Protein AF-A0A7S0L2R6-F1 (afdb_monomer_lite)

Organism: NCBI:txid221442

InterPro domains:
  IPR007036 AstE/AspA barrel-sandwich hybrid domain [PF04952] (75-126)
  IPR050178 AspA/AstE family [PTHR15162] (2-125)

Sequence (146 aa):
ARHGLQIEIGPTPQGLLRADVIDSTERALHLALEYLELHNRGCAPTPPPSMEVFVDRGKIAWERGPPGSLLPGSVVHGSLQDRDFMPLRKGMALFERLDGTVVPYDGSLGDVVHPIFINEAAYYYAQSGTGVGMTECIDWPLRQLE

Structure (mmCIF, N/CA/C/O backbone):
data_AF-A0A7S0L2R6-F1
#
_entry.id   AF-A0A7S0L2R6-F1
#
loop_
_atom_site.group_PDB
_atom_site.id
_atom_site.type_symbol
_atom_site.label_atom_id
_atom_site.label_alt_id
_atom_site.label_comp_id
_atom_site.label_asym_id
_atom_site.label_entity_id
_atom_site.label_seq_id
_atom_site.pdbx_PDB_ins_code
_atom_site.Cartn_x
_atom_site.Cartn_y
_atom_site.Cartn_z
_atom_site.occupancy
_atom_site.B_iso_or_equiv
_atom_site.auth_seq_id
_atom_site.auth_comp_id
_atom_site.auth_asym_id
_atom_site.auth_atom_id
_atom_site.pdbx_PDB_model_num
ATOM 1 N N . ALA A 1 1 ? 23.020 7.065 -5.133 1.00 48.12 1 ALA A N 1
ATOM 2 C CA . ALA A 1 1 ? 22.488 6.578 -6.424 1.00 48.12 1 ALA A CA 1
ATOM 3 C C . ALA A 1 1 ? 21.726 7.717 -7.097 1.00 48.12 1 ALA A C 1
ATOM 5 O O . ALA A 1 1 ? 21.175 8.531 -6.368 1.00 48.12 1 ALA A O 1
ATOM 6 N N . ARG A 1 2 ? 21.728 7.830 -8.436 1.00 85.31 2 ARG A N 1
ATOM 7 C CA . ARG A 1 2 ? 20.940 8.873 -9.134 1.00 85.31 2 ARG A CA 1
ATOM 8 C C . ARG A 1 2 ? 19.448 8.522 -9.208 1.00 85.31 2 ARG A C 1
ATOM 10 O O . ARG A 1 2 ? 18.627 9.422 -9.152 1.00 85.31 2 ARG A O 1
ATOM 17 N N . HIS A 1 3 ? 19.125 7.228 -9.253 1.00 88.62 3 HIS A N 1
ATOM 18 C CA . HIS A 1 3 ? 17.763 6.689 -9.226 1.00 88.62 3 HIS A CA 1
ATOM 19 C C . HIS A 1 3 ? 17.731 5.409 -8.379 1.00 88.62 3 HIS A C 1
ATOM 21 O O . HIS A 1 3 ? 18.780 4.795 -8.160 1.00 88.62 3 HIS A O 1
ATOM 27 N N . GLY A 1 4 ? 16.548 5.023 -7.903 1.00 91.00 4 GLY A N 1
ATOM 28 C CA . GLY A 1 4 ? 16.327 3.814 -7.112 1.00 91.00 4 GLY A CA 1
ATOM 29 C C . GLY A 1 4 ? 14.904 3.287 -7.288 1.00 91.00 4 GLY A C 1
ATOM 30 O O . GLY A 1 4 ? 14.018 4.030 -7.705 1.00 91.00 4 GLY A O 1
ATOM 31 N N . LEU A 1 5 ? 14.715 2.007 -6.979 1.00 93.75 5 LEU A N 1
ATOM 32 C CA . LEU A 1 5 ? 13.439 1.297 -7.033 1.00 93.75 5 LEU A CA 1
ATOM 33 C C . LEU A 1 5 ? 13.295 0.461 -5.756 1.00 93.75 5 LEU A C 1
ATOM 35 O O . LEU A 1 5 ? 14.274 -0.140 -5.311 1.00 93.75 5 LEU A O 1
ATOM 39 N N . GLN A 1 6 ? 12.087 0.411 -5.198 1.00 96.62 6 GLN A N 1
ATOM 40 C CA . GLN A 1 6 ? 11.716 -0.516 -4.129 1.00 96.62 6 GLN A CA 1
ATOM 41 C C . GLN A 1 6 ? 10.762 -1.569 -4.698 1.00 96.62 6 GLN A C 1
ATOM 43 O O . GLN A 1 6 ? 9.834 -1.231 -5.431 1.00 96.62 6 GLN A O 1
ATOM 48 N N . ILE A 1 7 ? 11.006 -2.833 -4.358 1.00 97.19 7 ILE A N 1
ATOM 49 C CA . ILE A 1 7 ? 10.109 -3.957 -4.635 1.00 97.19 7 ILE A CA 1
ATOM 50 C C . ILE A 1 7 ? 9.501 -4.360 -3.294 1.00 97.19 7 ILE A C 1
ATOM 52 O O . ILE A 1 7 ? 10.235 -4.717 -2.376 1.00 97.19 7 ILE A O 1
ATOM 56 N N . GLU A 1 8 ? 8.178 -4.272 -3.192 1.00 97.12 8 GLU A N 1
ATOM 57 C CA . GLU A 1 8 ? 7.405 -4.584 -1.988 1.00 97.12 8 GLU A CA 1
ATOM 58 C C . GLU A 1 8 ? 6.487 -5.771 -2.284 1.00 97.12 8 GLU A C 1
ATOM 60 O O . GLU A 1 8 ? 5.745 -5.738 -3.268 1.00 97.12 8 GLU A O 1
ATOM 65 N N . ILE A 1 9 ? 6.539 -6.827 -1.467 1.00 97.44 9 ILE A N 1
ATOM 66 C CA . ILE A 1 9 ? 5.705 -8.022 -1.646 1.00 97.44 9 ILE A CA 1
ATOM 67 C C . ILE A 1 9 ? 5.217 -8.502 -0.284 1.00 97.44 9 ILE A C 1
ATOM 69 O O . ILE A 1 9 ? 6.001 -8.786 0.620 1.00 97.44 9 ILE A O 1
ATOM 73 N N . GLY A 1 10 ? 3.903 -8.650 -0.169 1.00 96.31 10 GLY A N 1
ATOM 74 C CA . GLY A 1 10 ? 3.233 -9.170 1.010 1.00 96.31 10 GLY A CA 1
ATOM 75 C C . GLY A 1 10 ? 1.967 -9.950 0.639 1.00 96.31 10 GLY A C 1
ATOM 76 O O . GLY A 1 10 ? 1.684 -10.137 -0.545 1.00 96.31 10 GLY A O 1
ATOM 77 N N . PRO A 1 11 ? 1.198 -10.403 1.641 1.00 96.31 11 PRO A N 1
ATOM 78 C CA . PRO A 1 11 ? 1.465 -10.240 3.070 1.00 96.31 11 PRO A CA 1
ATOM 79 C C . PRO A 1 11 ? 2.414 -11.321 3.620 1.00 96.31 11 PRO A C 1
ATOM 81 O O . PRO A 1 11 ? 2.239 -12.516 3.373 1.00 96.31 11 PRO A O 1
ATOM 84 N N . THR A 1 12 ? 3.391 -10.912 4.434 1.00 96.62 12 THR A N 1
ATOM 85 C CA . THR A 1 12 ? 4.237 -11.823 5.228 1.00 96.62 12 THR A CA 1
ATOM 86 C C . THR A 1 12 ? 4.395 -11.276 6.642 1.00 96.62 12 THR A C 1
ATOM 88 O O . THR A 1 12 ? 4.837 -10.139 6.792 1.00 96.62 12 THR A O 1
ATOM 91 N N . PRO A 1 13 ? 4.077 -12.055 7.692 1.00 97.06 13 PRO A N 1
ATOM 92 C CA . PRO A 1 13 ? 4.374 -11.639 9.056 1.00 97.06 13 PRO A CA 1
ATOM 93 C C . PRO A 1 13 ? 5.875 -11.405 9.259 1.00 97.06 13 PRO A C 1
ATOM 95 O O . PRO A 1 13 ? 6.710 -12.172 8.776 1.00 97.06 13 PRO A O 1
ATOM 98 N N . GLN A 1 14 ? 6.224 -10.364 10.010 1.00 95.50 14 GLN A N 1
ATOM 99 C CA . GLN A 1 14 ? 7.618 -10.022 10.288 1.00 95.50 14 GLN A CA 1
ATOM 100 C C . GLN A 1 14 ? 8.348 -11.189 10.976 1.00 95.50 14 GLN A C 1
ATOM 102 O O . GLN A 1 14 ? 7.829 -11.806 11.905 1.00 95.50 14 GLN A O 1
ATOM 107 N N . GLY A 1 15 ? 9.565 -11.488 10.515 1.00 96.88 15 GLY A N 1
ATOM 108 C CA . GLY A 1 15 ? 10.382 -12.591 11.033 1.00 96.88 15 GLY A CA 1
ATOM 109 C C . GLY A 1 15 ? 10.049 -13.972 10.455 1.00 96.88 15 GLY A C 1
ATOM 110 O O . GLY A 1 15 ? 10.671 -14.952 10.864 1.00 96.88 15 GLY A O 1
ATOM 111 N N . LEU A 1 16 ? 9.105 -14.069 9.512 1.00 97.38 16 LEU A N 1
ATOM 112 C CA . LEU A 1 16 ? 8.786 -15.312 8.810 1.00 97.38 16 LEU A CA 1
ATOM 113 C C . LEU A 1 16 ? 9.308 -15.281 7.372 1.00 97.38 16 LEU A C 1
ATOM 115 O O . LEU A 1 16 ? 9.347 -14.239 6.722 1.00 97.38 16 LEU A O 1
ATOM 119 N N . LEU A 1 17 ? 9.671 -16.461 6.870 1.00 97.44 17 LEU A N 1
ATOM 120 C CA . LEU A 1 17 ? 10.042 -16.683 5.477 1.00 97.44 17 LEU A CA 1
ATOM 121 C C . LEU A 1 17 ? 8.948 -17.500 4.799 1.00 97.44 17 LEU A C 1
ATOM 123 O O . LEU A 1 17 ? 8.624 -18.609 5.226 1.00 97.44 17 LEU A O 1
ATOM 127 N N . ARG A 1 18 ? 8.380 -16.934 3.739 1.00 98.19 18 ARG A N 1
ATOM 128 C CA . ARG A 1 18 ? 7.323 -17.534 2.934 1.00 98.19 18 ARG A CA 1
ATOM 129 C C . ARG A 1 18 ? 7.868 -17.833 1.545 1.00 98.19 18 ARG A C 1
ATOM 131 O O . ARG A 1 18 ? 8.330 -16.919 0.871 1.00 98.19 18 ARG A O 1
ATOM 138 N N . ALA A 1 19 ? 7.842 -19.103 1.141 1.00 98.25 19 ALA A N 1
ATOM 139 C CA . ALA A 1 19 ? 8.421 -19.533 -0.133 1.00 98.25 19 ALA A CA 1
ATOM 140 C C . ALA A 1 19 ? 7.789 -18.800 -1.330 1.00 98.25 19 ALA A C 1
ATOM 142 O O . ALA A 1 19 ? 8.505 -18.260 -2.159 1.00 98.25 19 ALA A O 1
ATOM 143 N N . ASP A 1 20 ? 6.461 -18.666 -1.351 1.00 98.19 20 ASP A N 1
ATOM 144 C CA . ASP A 1 20 ? 5.719 -17.953 -2.399 1.00 98.19 20 ASP A CA 1
ATOM 145 C C . ASP A 1 20 ? 6.103 -16.466 -2.523 1.00 98.19 20 ASP A C 1
ATOM 147 O O . ASP A 1 20 ? 6.189 -15.917 -3.625 1.00 98.19 20 ASP A O 1
ATOM 151 N N . VAL A 1 21 ? 6.370 -15.814 -1.393 1.00 98.06 21 VAL A N 1
ATOM 152 C CA . VAL A 1 21 ? 6.804 -14.410 -1.343 1.00 98.06 21 VAL A CA 1
ATOM 153 C C . VAL A 1 21 ? 8.262 -14.266 -1.773 1.00 98.06 21 VAL A C 1
ATOM 155 O O . VAL A 1 21 ? 8.582 -13.339 -2.518 1.00 98.06 21 VAL A O 1
ATOM 158 N N . ILE A 1 22 ? 9.137 -15.192 -1.373 1.00 98.06 22 ILE A N 1
ATOM 159 C CA . ILE A 1 22 ? 10.536 -15.231 -1.823 1.00 98.06 22 ILE A CA 1
ATOM 160 C C . ILE A 1 22 ? 10.597 -15.423 -3.340 1.00 98.06 22 ILE A C 1
ATOM 162 O O . ILE A 1 22 ? 11.227 -14.613 -4.018 1.00 98.06 22 ILE A O 1
ATOM 166 N N . ASP A 1 23 ? 9.876 -16.409 -3.875 1.00 98.44 23 ASP A N 1
ATOM 167 C CA . ASP A 1 23 ? 9.825 -16.696 -5.313 1.00 98.44 23 ASP A CA 1
ATOM 168 C C . ASP A 1 23 ? 9.321 -15.480 -6.105 1.00 98.44 23 ASP A C 1
ATOM 170 O O . ASP A 1 23 ? 9.876 -15.110 -7.143 1.00 98.44 23 ASP A O 1
ATOM 174 N N . SER A 1 24 ? 8.286 -14.804 -5.595 1.00 98.25 24 SER A N 1
ATOM 175 C CA . SER A 1 24 ? 7.759 -13.577 -6.205 1.00 98.25 24 SER A CA 1
ATOM 176 C C . SER A 1 24 ? 8.778 -12.432 -6.167 1.00 98.25 24 SER A C 1
ATOM 178 O O . SER A 1 24 ? 8.891 -11.679 -7.136 1.00 98.25 24 SER A O 1
ATOM 180 N N . THR A 1 25 ? 9.545 -12.320 -5.078 1.00 98.00 25 THR A N 1
ATOM 181 C CA . THR A 1 25 ? 10.595 -11.302 -4.907 1.00 98.00 25 THR A CA 1
ATOM 182 C C . THR A 1 25 ? 11.740 -11.523 -5.878 1.00 98.00 25 THR A C 1
ATOM 184 O O . THR A 1 25 ? 12.136 -10.594 -6.583 1.00 98.00 25 THR A O 1
ATOM 187 N N . GLU A 1 26 ? 12.236 -12.756 -5.965 1.00 98.38 26 GLU A N 1
ATOM 188 C CA . GLU A 1 26 ? 13.287 -13.135 -6.906 1.00 98.38 26 GLU A CA 1
ATOM 189 C C . GLU A 1 26 ? 12.843 -12.876 -8.348 1.00 98.38 26 GLU A C 1
ATOM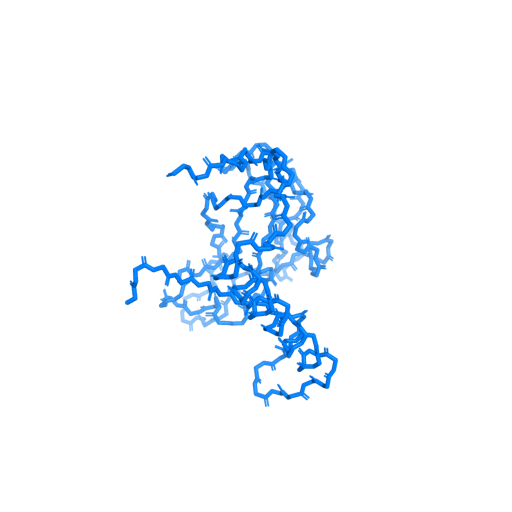 191 O O . GLU A 1 26 ? 13.563 -12.243 -9.122 1.00 98.38 26 GLU A O 1
ATOM 196 N N . ARG A 1 27 ? 11.613 -13.271 -8.697 1.00 98.50 27 ARG A N 1
ATOM 197 C CA . ARG A 1 27 ? 11.060 -13.038 -10.032 1.00 98.50 27 ARG A CA 1
ATOM 198 C C . ARG A 1 27 ? 10.970 -11.551 -10.376 1.00 98.50 27 ARG A C 1
ATOM 200 O O . ARG A 1 27 ? 11.363 -11.167 -11.477 1.00 98.50 27 ARG A O 1
ATOM 207 N N . ALA A 1 28 ? 10.457 -10.718 -9.471 1.00 98.31 28 ALA A N 1
ATOM 208 C CA . ALA A 1 28 ? 10.350 -9.277 -9.700 1.00 98.31 28 ALA A CA 1
ATOM 209 C C . ALA A 1 28 ? 11.732 -8.628 -9.883 1.00 98.31 28 ALA A C 1
ATOM 211 O O . ALA A 1 28 ? 11.923 -7.821 -10.794 1.00 98.31 28 ALA A O 1
ATOM 212 N N . LEU A 1 29 ? 12.711 -9.029 -9.065 1.00 98.25 29 LEU A N 1
ATOM 213 C CA . LEU A 1 29 ? 14.090 -8.561 -9.178 1.00 98.25 29 LEU A CA 1
ATOM 214 C C . LEU A 1 29 ? 14.721 -8.974 -10.514 1.00 98.25 29 LEU A C 1
ATOM 216 O O . LEU A 1 29 ? 15.316 -8.135 -11.190 1.00 98.25 29 LEU A O 1
ATOM 220 N N . HIS A 1 30 ? 14.569 -10.236 -10.920 1.00 98.38 30 HIS A N 1
ATOM 221 C CA . HIS A 1 30 ? 15.098 -10.727 -12.193 1.00 98.38 30 HIS A CA 1
ATOM 222 C C . HIS A 1 30 ? 14.514 -9.975 -13.389 1.00 98.38 30 HIS A C 1
ATOM 224 O O . HIS A 1 30 ? 15.275 -9.543 -14.249 1.00 98.38 30 HIS A O 1
ATOM 230 N N . LEU A 1 31 ? 13.200 -9.736 -13.412 1.00 97.81 31 LEU A N 1
ATOM 231 C CA . LEU A 1 31 ? 12.557 -8.963 -14.480 1.00 97.81 31 LEU A CA 1
ATOM 232 C C . LEU A 1 31 ? 13.068 -7.515 -14.538 1.00 97.81 31 LEU A C 1
ATOM 234 O O . LEU A 1 31 ? 13.295 -6.982 -15.624 1.00 97.81 31 LEU A O 1
ATOM 238 N N . ALA A 1 32 ? 13.294 -6.878 -13.384 1.00 96.56 32 ALA A N 1
ATOM 239 C CA . ALA A 1 32 ? 13.861 -5.532 -13.335 1.00 96.56 32 ALA A CA 1
ATOM 240 C C . ALA A 1 32 ? 15.295 -5.498 -13.895 1.00 96.56 32 ALA A C 1
ATOM 242 O O . ALA A 1 32 ? 15.632 -4.614 -14.682 1.00 96.56 32 ALA A O 1
ATOM 243 N N . LEU A 1 33 ? 16.133 -6.474 -13.530 1.00 97.25 33 LEU A N 1
ATOM 244 C CA . LEU A 1 33 ? 17.506 -6.583 -14.031 1.00 97.25 33 LEU A CA 1
ATOM 245 C C . LEU A 1 33 ? 17.554 -6.917 -15.528 1.00 97.25 33 LEU A C 1
ATOM 247 O O . LEU A 1 33 ? 18.358 -6.335 -16.254 1.00 97.25 33 LEU A O 1
ATOM 251 N N . GLU A 1 34 ? 16.677 -7.802 -16.001 1.00 97.69 34 GLU A N 1
ATOM 252 C CA . GLU A 1 34 ? 16.540 -8.131 -17.421 1.00 97.69 34 GLU A CA 1
ATOM 253 C C . GLU A 1 34 ? 16.148 -6.895 -18.237 1.00 97.69 34 GLU A C 1
ATOM 255 O O . GLU A 1 34 ? 16.774 -6.606 -19.258 1.00 97.69 34 GLU A O 1
ATOM 260 N N . TYR A 1 35 ? 15.179 -6.107 -17.760 1.00 95.75 35 TYR A N 1
ATOM 261 C CA . TYR A 1 35 ? 14.813 -4.847 -18.406 1.00 95.75 35 TYR A CA 1
ATOM 262 C C . TYR A 1 35 ? 15.995 -3.869 -18.474 1.00 95.75 35 TYR A C 1
ATOM 264 O O . TYR A 1 35 ? 16.228 -3.269 -19.523 1.00 95.75 35 TYR A O 1
ATOM 272 N N . LEU A 1 36 ? 16.762 -3.716 -17.387 1.00 95.19 36 LEU A N 1
ATOM 273 C CA . LEU A 1 36 ? 17.944 -2.846 -17.373 1.00 95.19 36 LEU A CA 1
ATOM 274 C C . LEU A 1 36 ? 19.008 -3.309 -18.374 1.00 95.19 36 LEU A C 1
ATOM 276 O O . LEU A 1 36 ? 19.602 -2.480 -19.061 1.00 95.19 36 LEU A O 1
ATOM 280 N N . GLU A 1 37 ? 19.222 -4.617 -18.502 1.00 97.31 37 GLU A N 1
ATOM 281 C CA . GLU A 1 37 ? 20.149 -5.165 -19.491 1.00 97.31 37 GLU A CA 1
ATOM 282 C C . GLU A 1 37 ? 19.671 -4.907 -20.924 1.00 97.31 37 GLU A C 1
ATOM 284 O O . GLU A 1 37 ? 20.445 -4.456 -21.772 1.00 97.31 37 GLU A O 1
ATOM 289 N N . LEU A 1 38 ? 18.384 -5.129 -21.200 1.00 97.38 38 LEU A N 1
ATOM 290 C CA . LEU A 1 38 ? 17.791 -4.804 -22.497 1.00 97.38 38 LEU A CA 1
ATOM 291 C C . LEU A 1 38 ? 17.903 -3.306 -22.801 1.00 97.38 38 LEU A C 1
ATOM 293 O O . LEU A 1 38 ? 18.238 -2.936 -23.926 1.00 97.38 38 LEU A O 1
ATOM 297 N N . HIS A 1 39 ? 17.683 -2.445 -21.808 1.00 93.94 39 HIS A N 1
ATOM 298 C CA . HIS A 1 39 ? 17.831 -0.999 -21.943 1.00 93.94 39 HIS A CA 1
ATOM 299 C C . HIS A 1 39 ? 19.271 -0.609 -22.291 1.00 93.94 39 HIS A C 1
ATOM 301 O O . HIS A 1 39 ? 19.484 0.120 -23.258 1.00 93.94 39 HIS A O 1
ATOM 307 N N . ASN A 1 40 ? 20.262 -1.167 -21.589 1.00 95.25 40 ASN A N 1
ATOM 308 C CA . ASN A 1 40 ? 21.682 -0.919 -21.858 1.00 95.25 40 ASN A CA 1
ATOM 309 C C . ASN A 1 40 ? 22.104 -1.334 -23.277 1.00 95.25 40 ASN A C 1
ATOM 311 O O . ASN A 1 40 ? 23.011 -0.735 -23.854 1.00 95.25 40 ASN A O 1
ATOM 315 N N . ARG A 1 41 ? 21.443 -2.346 -23.854 1.00 97.31 41 ARG A N 1
ATOM 316 C CA . ARG A 1 41 ? 21.674 -2.812 -25.231 1.00 97.31 41 ARG A CA 1
ATOM 317 C C . ARG A 1 41 ? 20.869 -2.057 -26.293 1.00 97.31 41 ARG A C 1
ATOM 319 O O . ARG A 1 41 ? 21.040 -2.334 -27.476 1.00 97.31 41 ARG A O 1
ATOM 326 N N . GLY A 1 42 ? 19.981 -1.143 -25.902 1.00 95.81 42 GLY A N 1
ATOM 327 C CA . GLY A 1 42 ? 19.049 -0.489 -26.826 1.00 95.81 42 GLY A CA 1
ATOM 328 C C . GLY A 1 42 ? 17.954 -1.424 -27.359 1.00 95.81 42 GLY A C 1
ATOM 329 O O . GLY A 1 42 ? 17.402 -1.182 -28.428 1.00 95.81 42 GLY A O 1
ATOM 330 N N . CYS A 1 43 ? 17.650 -2.505 -26.636 1.00 96.69 43 CYS A N 1
ATOM 331 C CA . CYS A 1 43 ? 16.649 -3.518 -26.989 1.00 96.69 43 CYS A CA 1
ATOM 332 C C . CYS A 1 43 ? 15.468 -3.567 -26.004 1.00 96.69 43 CYS A C 1
ATOM 334 O O . CYS A 1 43 ? 14.699 -4.528 -26.025 1.00 96.69 43 CYS A O 1
ATOM 336 N N . ALA A 1 44 ? 15.336 -2.581 -25.111 1.00 94.50 44 ALA A N 1
ATOM 337 C CA . ALA A 1 44 ? 14.213 -2.525 -24.181 1.00 94.50 44 ALA A CA 1
ATOM 338 C C . ALA A 1 44 ? 12.875 -2.412 -24.932 1.00 94.50 44 ALA A C 1
ATOM 340 O O . ALA A 1 44 ? 12.792 -1.701 -25.939 1.00 94.50 44 ALA A O 1
ATOM 341 N N . PRO A 1 45 ? 11.819 -3.086 -24.444 1.00 91.69 45 PRO A N 1
ATOM 342 C CA . PRO A 1 45 ? 10.490 -2.938 -25.012 1.00 91.69 45 PRO A CA 1
ATOM 343 C C . PRO A 1 45 ? 10.006 -1.493 -24.864 1.00 91.69 45 PRO A C 1
ATOM 345 O O . PRO A 1 45 ? 10.300 -0.815 -23.878 1.00 91.69 45 PRO A O 1
ATOM 348 N N . THR A 1 46 ? 9.230 -1.026 -25.840 1.00 90.94 46 THR A N 1
ATOM 349 C CA . THR A 1 46 ? 8.581 0.283 -25.757 1.00 90.94 46 THR A CA 1
ATOM 350 C C . THR A 1 46 ? 7.527 0.260 -24.644 1.00 90.94 46 THR A C 1
ATOM 352 O O . THR A 1 46 ? 6.662 -0.621 -24.667 1.00 90.94 46 THR A O 1
ATOM 355 N N . PRO A 1 47 ? 7.568 1.192 -23.673 1.00 90.62 47 PRO A N 1
ATOM 356 C CA . PRO A 1 47 ? 6.541 1.269 -22.641 1.00 90.62 47 PRO A CA 1
ATOM 357 C C . PRO A 1 47 ? 5.188 1.687 -23.245 1.00 90.62 47 PRO A C 1
ATOM 359 O O . PRO A 1 47 ? 5.156 2.330 -24.300 1.00 90.62 47 PRO A O 1
ATOM 362 N N . PRO A 1 48 ? 4.061 1.356 -22.589 1.00 92.44 48 PRO A N 1
ATOM 363 C CA . PRO A 1 48 ? 2.762 1.894 -22.979 1.00 92.44 48 PRO A CA 1
ATOM 364 C C . PRO A 1 48 ? 2.740 3.428 -22.818 1.00 92.44 48 PRO A C 1
ATOM 366 O O . PRO A 1 48 ? 3.554 3.977 -22.074 1.00 92.44 48 PRO A O 1
ATOM 369 N N . PRO A 1 49 ? 1.815 4.144 -23.487 1.00 92.06 49 PRO A N 1
ATOM 370 C CA . PRO A 1 49 ? 1.729 5.606 -23.387 1.00 92.06 49 PRO A CA 1
ATOM 371 C C . PRO A 1 49 ? 1.394 6.091 -21.968 1.00 92.06 49 PRO A C 1
ATOM 373 O O . PRO A 1 49 ? 1.807 7.179 -21.561 1.00 92.06 49 PRO A O 1
ATOM 376 N N . SER A 1 50 ? 0.655 5.284 -21.212 1.00 95.38 50 SER A N 1
ATOM 377 C CA . SER A 1 50 ? 0.292 5.542 -19.827 1.00 95.38 50 SER A CA 1
ATOM 378 C C . SER A 1 50 ? 0.128 4.238 -19.049 1.00 95.38 50 SER A C 1
ATOM 380 O O . SER A 1 50 ? 0.116 3.146 -19.631 1.00 95.38 50 SER A O 1
ATOM 382 N N . MET A 1 51 ? 0.081 4.353 -17.726 1.00 95.94 51 MET A N 1
ATOM 383 C CA . MET A 1 51 ? -0.118 3.239 -16.810 1.00 95.94 51 MET A CA 1
ATOM 384 C C . MET A 1 51 ? -0.880 3.707 -15.574 1.00 95.94 51 MET A C 1
ATOM 386 O O . MET A 1 51 ? -0.623 4.792 -15.054 1.00 95.94 51 MET A O 1
ATOM 390 N N . GLU A 1 52 ? -1.759 2.849 -15.069 1.00 97.00 52 GLU A N 1
ATOM 391 C CA . GLU A 1 52 ? -2.415 3.053 -13.783 1.00 97.00 52 GLU A CA 1
ATOM 392 C C . GLU A 1 52 ? -1.381 3.077 -12.645 1.00 97.00 52 GLU A C 1
ATOM 394 O O . GLU A 1 52 ? -0.564 2.162 -12.508 1.00 97.00 52 GLU A O 1
ATOM 399 N N . VAL A 1 53 ? -1.404 4.130 -11.826 1.00 97.44 53 VAL A N 1
ATOM 400 C CA . VAL A 1 53 ? -0.545 4.263 -10.643 1.00 97.44 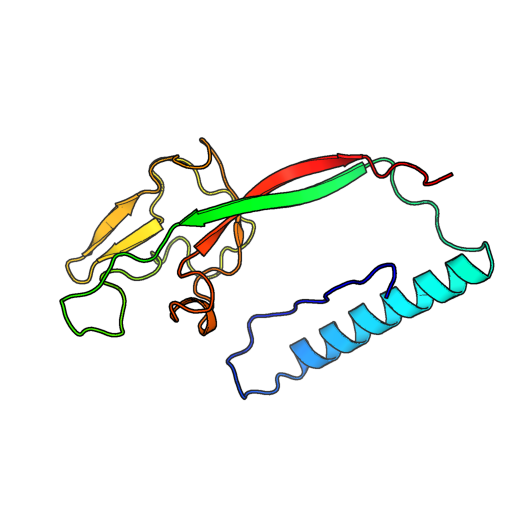53 VAL A CA 1
ATOM 401 C C . VAL A 1 53 ? -1.333 4.781 -9.448 1.00 97.44 53 VAL A C 1
ATOM 403 O O . VAL A 1 53 ? -2.289 5.545 -9.582 1.00 97.44 53 VAL A O 1
ATOM 406 N N . PHE A 1 54 ? -0.863 4.414 -8.261 1.00 98.12 54 PHE A N 1
ATOM 407 C CA . PHE A 1 54 ? -1.418 4.844 -6.986 1.00 98.12 54 PHE A CA 1
ATOM 408 C C . PHE A 1 54 ? -0.511 5.914 -6.378 1.00 98.12 54 PHE A C 1
ATOM 410 O O . PHE A 1 54 ? 0.600 5.625 -5.931 1.00 98.12 54 PHE A O 1
ATOM 417 N N . VAL A 1 55 ? -0.964 7.167 -6.399 1.00 97.31 55 VAL A N 1
ATOM 418 C CA . VAL A 1 55 ? -0.197 8.318 -5.902 1.00 97.31 55 VAL A CA 1
ATOM 419 C C . VAL A 1 55 ? -0.584 8.625 -4.469 1.00 97.31 55 VAL A C 1
ATOM 421 O O . VAL A 1 55 ? -1.764 8.787 -4.168 1.00 97.31 55 VAL A O 1
ATOM 424 N N . ASP A 1 56 ? 0.419 8.762 -3.603 1.00 96.81 56 ASP A N 1
ATOM 425 C CA . ASP A 1 56 ? 0.233 9.092 -2.192 1.00 96.81 56 ASP A CA 1
ATOM 426 C C . ASP A 1 56 ? -0.639 10.344 -1.990 1.00 96.81 56 ASP A C 1
ATOM 428 O O . ASP A 1 56 ? -0.498 11.376 -2.664 1.00 96.81 56 ASP A O 1
ATOM 432 N N . ARG A 1 57 ? -1.573 10.228 -1.049 1.00 97.25 57 ARG A N 1
ATOM 433 C CA . ARG A 1 57 ? -2.407 11.320 -0.536 1.00 97.25 57 ARG A CA 1
ATOM 434 C C . ARG A 1 57 ? -2.195 11.526 0.965 1.00 97.25 57 ARG A C 1
ATOM 436 O O . ARG A 1 57 ? -2.773 12.450 1.528 1.00 97.25 57 ARG A O 1
ATOM 443 N N . GLY A 1 58 ? -1.352 10.718 1.606 1.00 94.94 58 GLY A N 1
ATOM 444 C CA . GLY A 1 58 ? -1.086 10.753 3.037 1.00 94.94 58 GLY A CA 1
ATOM 445 C C . GLY A 1 58 ? -1.674 9.550 3.770 1.00 94.94 58 GLY A C 1
ATOM 446 O O . GLY A 1 58 ? -2.044 8.540 3.175 1.00 94.94 58 GLY A O 1
ATOM 447 N N . LYS A 1 59 ? -1.751 9.650 5.100 1.00 94.50 59 LYS A N 1
ATOM 448 C CA . LYS A 1 59 ? -2.234 8.573 5.973 1.00 94.50 59 LYS A CA 1
ATOM 449 C C . LYS A 1 59 ? -3.463 9.011 6.757 1.00 94.50 59 LYS A C 1
ATOM 451 O O . LYS A 1 59 ? -3.521 10.149 7.223 1.00 94.50 59 LYS A O 1
ATOM 456 N N . ILE A 1 60 ? -4.388 8.082 6.987 1.00 95.94 60 ILE A N 1
ATOM 457 C CA . ILE A 1 60 ? -5.385 8.226 8.051 1.00 95.94 60 ILE A CA 1
ATOM 458 C C . ILE A 1 60 ? -4.838 7.559 9.305 1.00 95.94 60 ILE A C 1
ATOM 460 O O . ILE A 1 60 ? -4.613 6.347 9.330 1.00 95.94 60 ILE A O 1
ATOM 464 N N . ALA A 1 61 ? -4.593 8.374 10.328 1.00 93.38 61 ALA A N 1
ATOM 465 C CA . ALA A 1 61 ? -4.011 7.919 11.578 1.00 93.38 61 ALA A CA 1
ATOM 466 C C . ALA A 1 61 ? -4.938 6.957 12.326 1.00 93.38 61 ALA A C 1
ATOM 468 O O . ALA A 1 61 ? -6.162 7.085 12.284 1.00 93.38 61 ALA A O 1
ATOM 469 N N . TRP A 1 62 ? -4.335 6.027 13.063 1.00 92.19 62 TRP A N 1
ATOM 470 C CA . TRP A 1 62 ? -5.066 5.203 14.018 1.00 92.19 62 TRP A CA 1
ATOM 471 C C . TRP A 1 62 ? -5.745 6.077 15.079 1.00 92.19 62 TRP A C 1
ATOM 473 O O . TRP A 1 62 ? -5.149 7.054 15.550 1.00 92.19 62 TRP A O 1
ATOM 483 N N . GLU A 1 63 ? -6.955 5.713 15.519 1.00 90.06 63 GLU A N 1
ATOM 484 C CA . GLU A 1 63 ? -7.534 6.350 16.704 1.00 90.06 63 GLU A CA 1
ATOM 485 C C . GLU A 1 63 ? -6.609 6.093 17.900 1.00 90.06 63 GLU A C 1
ATOM 487 O O . GLU A 1 63 ? -6.168 4.965 18.141 1.00 90.06 63 GLU A O 1
ATOM 492 N N . ARG A 1 64 ? -6.278 7.142 18.659 1.00 87.56 64 ARG A N 1
ATOM 493 C CA . ARG A 1 64 ? -5.430 6.986 19.845 1.00 87.56 64 ARG A CA 1
ATOM 494 C C . ARG A 1 64 ? -6.153 6.120 20.869 1.00 87.56 64 ARG A C 1
ATOM 496 O O . ARG A 1 64 ? -7.309 6.378 21.195 1.00 87.56 64 ARG A O 1
ATOM 503 N N . GLY A 1 65 ? -5.450 5.119 21.387 1.00 86.50 65 GLY A N 1
ATOM 504 C CA . GLY A 1 65 ? -5.943 4.331 22.506 1.00 86.50 65 GLY A CA 1
ATOM 505 C C . GLY A 1 65 ? -6.016 5.142 23.806 1.00 86.50 65 GLY A C 1
ATOM 506 O O . GLY A 1 65 ? -5.608 6.309 23.851 1.00 86.50 65 GLY A O 1
ATOM 507 N N . PRO A 1 66 ? -6.509 4.519 24.889 1.00 85.00 66 PRO A N 1
ATOM 508 C CA . PRO A 1 66 ? -6.506 5.115 26.220 1.00 85.00 66 PRO A CA 1
ATOM 509 C C . PRO A 1 66 ? -5.107 5.600 26.638 1.00 85.00 66 PRO A C 1
ATOM 511 O O . PRO A 1 66 ? -4.105 5.041 26.181 1.00 85.00 66 PRO A O 1
ATOM 514 N N . PRO A 1 67 ? -5.000 6.597 27.536 1.00 85.00 67 PRO A N 1
ATOM 515 C CA . PRO A 1 67 ? -3.711 7.066 28.037 1.00 85.00 67 PRO A CA 1
ATOM 516 C C . PRO A 1 67 ? -2.831 5.909 28.537 1.00 85.00 67 PRO A C 1
ATOM 518 O O . PRO A 1 67 ? -3.256 5.116 29.372 1.00 85.00 67 PRO A O 1
ATOM 521 N N . GLY A 1 68 ? -1.606 5.810 28.011 1.00 81.38 68 GLY A N 1
ATOM 522 C CA . GLY A 1 68 ? -0.657 4.737 28.338 1.00 81.38 68 GLY A CA 1
ATOM 523 C C . GLY A 1 68 ? -0.811 3.448 27.518 1.00 81.38 68 GLY A C 1
ATOM 524 O O . GLY A 1 68 ? 0.035 2.565 27.638 1.00 81.38 68 GLY A O 1
ATOM 525 N N . SER A 1 69 ? -1.834 3.337 26.663 1.00 83.50 69 SER A N 1
ATOM 526 C CA . SER A 1 69 ? -1.973 2.223 25.720 1.00 83.50 69 SER A CA 1
ATOM 527 C C . SER A 1 69 ? -0.982 2.354 24.564 1.00 83.50 69 SER A C 1
ATOM 529 O O . SER A 1 69 ? -0.870 3.412 23.946 1.00 83.50 69 SER A O 1
ATOM 531 N N . LEU A 1 70 ? -0.306 1.250 24.238 1.00 79.44 70 LEU A N 1
ATOM 532 C CA . LEU A 1 70 ? 0.469 1.108 22.999 1.00 79.44 70 LEU A CA 1
ATOM 533 C C . LEU A 1 70 ? -0.407 0.694 21.807 1.00 79.44 70 LEU A C 1
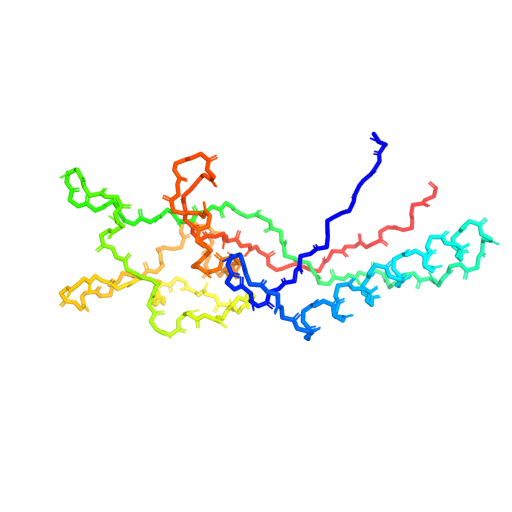ATOM 535 O O . LEU A 1 70 ? 0.026 0.791 20.663 1.00 79.44 70 LEU A O 1
ATOM 539 N N . LEU A 1 71 ? -1.624 0.218 22.076 1.00 83.06 71 LEU A N 1
ATOM 540 C CA . LEU A 1 71 ? -2.586 -0.191 21.059 1.00 83.06 71 LEU A CA 1
ATOM 541 C C . LEU A 1 71 ? -3.495 0.980 20.664 1.00 83.06 71 LEU A C 1
ATOM 543 O O . LEU A 1 71 ? -3.823 1.807 21.528 1.00 83.06 71 LEU A O 1
ATOM 547 N N . PRO A 1 72 ? -3.936 1.036 19.395 1.00 90.00 72 PRO A N 1
ATOM 548 C CA . PRO A 1 72 ? -4.925 2.009 18.957 1.00 90.00 72 PRO A CA 1
ATOM 549 C C . PRO A 1 72 ? -6.293 1.758 19.603 1.00 90.00 72 PRO A C 1
ATOM 551 O O . PRO A 1 72 ? -6.592 0.662 20.076 1.00 90.00 72 PRO A O 1
ATOM 554 N N . GLY A 1 73 ? -7.128 2.796 19.629 1.00 92.06 73 GLY A N 1
ATOM 555 C CA . GLY A 1 73 ? -8.498 2.747 20.152 1.00 92.06 73 GLY A CA 1
ATOM 556 C C . GLY A 1 73 ? -9.489 2.032 19.229 1.00 92.06 73 GLY A C 1
ATOM 557 O O . GLY A 1 73 ? -10.605 1.725 19.645 1.00 92.0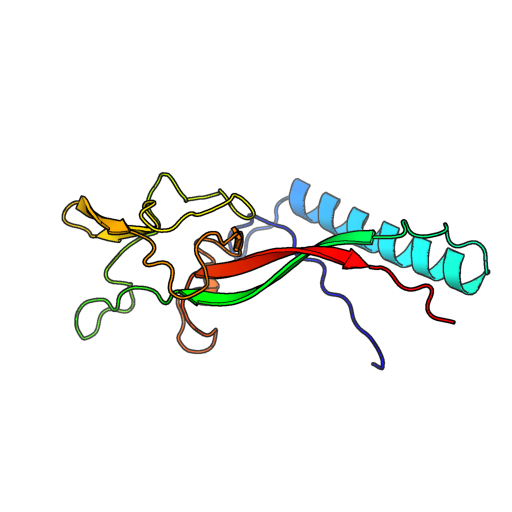6 73 GLY A O 1
ATOM 558 N N . SER A 1 74 ? -9.072 1.746 17.997 1.00 94.50 74 SER A N 1
ATOM 559 C CA . SER A 1 74 ? -9.856 1.071 16.971 1.00 94.50 74 SER A CA 1
ATOM 560 C C . SER A 1 74 ? -8.978 0.129 16.146 1.00 94.50 74 SER A C 1
ATOM 562 O O . SER A 1 74 ? -7.761 0.308 16.061 1.00 94.50 74 SER A O 1
ATOM 564 N N . VAL A 1 75 ? -9.600 -0.856 15.506 1.00 95.69 75 VAL A N 1
ATOM 565 C CA . VAL A 1 75 ? -8.966 -1.771 14.543 1.00 95.69 75 VAL A CA 1
ATOM 566 C C . VAL A 1 75 ? -9.461 -1.480 13.129 1.00 95.69 75 VAL A C 1
ATOM 568 O O . VAL A 1 75 ? -10.478 -0.810 12.961 1.00 95.69 75 VAL A O 1
ATOM 571 N N . VAL A 1 76 ? -8.763 -1.970 12.100 1.00 97.75 76 VAL A N 1
ATOM 572 C CA . VAL A 1 76 ? -9.284 -1.953 10.720 1.00 97.75 76 VAL A CA 1
ATOM 573 C C . VAL A 1 76 ? -10.612 -2.708 10.676 1.00 97.75 76 VAL A C 1
ATOM 575 O O . VAL A 1 76 ? -10.707 -3.825 11.180 1.00 97.75 76 VAL A O 1
ATOM 578 N N . HIS A 1 77 ? -11.641 -2.098 10.085 1.00 98.50 77 HIS A N 1
ATOM 579 C CA . HIS A 1 77 ? -12.944 -2.746 9.958 1.00 98.50 77 HIS A CA 1
ATOM 580 C C . HIS A 1 77 ? -12.843 -3.979 9.045 1.00 98.50 77 HIS A C 1
ATOM 582 O O . HIS A 1 77 ? -12.180 -3.944 8.004 1.00 98.50 77 HIS A O 1
ATOM 588 N N . GLY A 1 78 ? -13.547 -5.063 9.380 1.00 98.06 78 GLY A N 1
ATOM 589 C CA . GLY A 1 78 ? -13.424 -6.344 8.668 1.00 98.06 78 GLY A CA 1
ATOM 590 C C . GLY A 1 78 ? -13.781 -6.292 7.176 1.00 98.06 78 GLY A C 1
ATOM 591 O O . GLY A 1 78 ? -13.288 -7.096 6.392 1.00 98.06 78 GLY A O 1
ATOM 592 N N . SER A 1 79 ? -14.597 -5.323 6.744 1.00 98.00 79 SER A N 1
ATOM 593 C CA . SER A 1 79 ? -14.895 -5.120 5.315 1.00 98.00 79 SER A CA 1
ATOM 594 C C . SER A 1 79 ? -13.755 -4.484 4.514 1.00 98.00 79 SER A C 1
ATOM 596 O O . SER A 1 79 ? -13.855 -4.431 3.287 1.00 98.00 79 SER A O 1
ATOM 598 N N . LEU A 1 80 ? 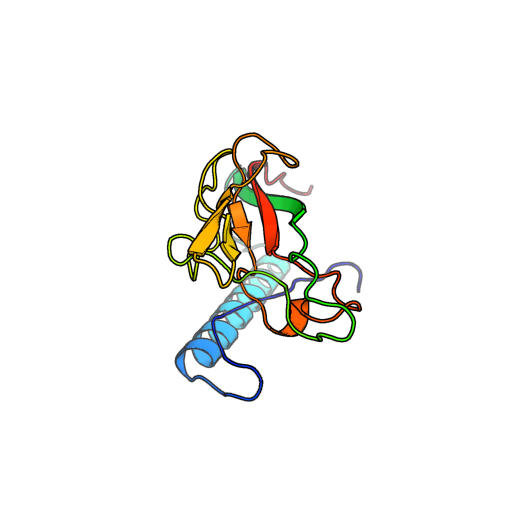-12.749 -3.930 5.192 1.00 98.44 80 LEU A N 1
ATOM 599 C CA . LEU A 1 80 ? -11.592 -3.261 4.600 1.00 98.44 80 LEU A CA 1
ATOM 600 C C . LEU A 1 80 ? -10.302 -4.079 4.757 1.00 98.44 80 LEU A C 1
ATOM 602 O O . LEU A 1 80 ? -9.419 -3.965 3.912 1.00 98.44 80 LEU A O 1
ATOM 606 N N . GLN A 1 81 ? -10.192 -4.896 5.806 1.00 98.56 81 GLN A N 1
ATOM 607 C CA . GLN A 1 81 ? -9.033 -5.760 6.034 1.00 98.56 81 GLN A CA 1
ATOM 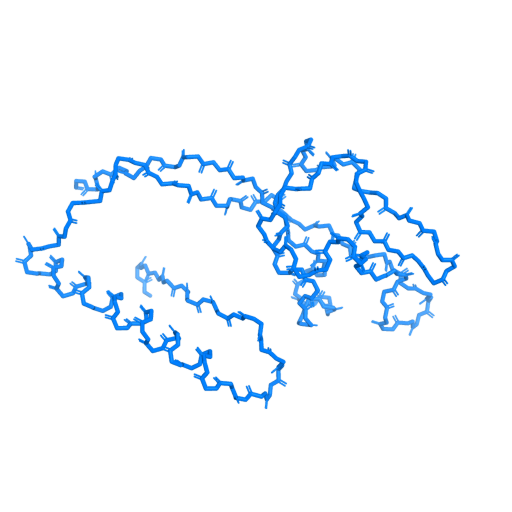608 C C . GLN A 1 81 ? -8.687 -6.577 4.774 1.00 98.56 81 GLN A C 1
ATOM 610 O O . GLN A 1 81 ? -9.576 -7.134 4.129 1.00 98.56 81 GLN A O 1
ATOM 615 N N . ASP A 1 82 ? -7.396 -6.620 4.436 1.00 98.25 82 ASP A N 1
ATOM 616 C CA . ASP A 1 82 ? -6.830 -7.338 3.281 1.00 98.25 82 ASP A CA 1
ATOM 617 C C . ASP A 1 82 ? -7.334 -6.862 1.901 1.00 98.25 82 ASP A C 1
ATOM 619 O O . ASP A 1 82 ? -7.286 -7.608 0.920 1.00 98.25 82 ASP A O 1
ATOM 623 N N . ARG A 1 83 ? -7.845 -5.626 1.802 1.00 98.38 83 ARG A N 1
ATOM 624 C CA . ARG A 1 83 ? -8.349 -5.030 0.549 1.00 98.38 83 ARG A CA 1
ATOM 625 C C . ARG A 1 83 ? -7.523 -3.844 0.067 1.00 98.38 83 ARG A C 1
ATOM 627 O O . ARG A 1 83 ? -8.080 -2.838 -0.375 1.00 98.38 83 ARG A O 1
ATOM 634 N N . ASP A 1 84 ? -6.203 -3.958 0.149 1.00 98.50 84 ASP A N 1
ATOM 635 C CA . ASP A 1 84 ? -5.288 -2.979 -0.429 1.00 98.50 84 ASP A CA 1
ATOM 636 C C . ASP A 1 84 ? -5.629 -2.724 -1.906 1.00 98.50 84 ASP A C 1
ATOM 638 O O . ASP A 1 84 ? -6.086 -3.616 -2.626 1.00 98.50 84 ASP A O 1
ATOM 642 N N . PHE A 1 85 ? -5.438 -1.479 -2.340 1.00 98.12 85 PHE A N 1
ATOM 643 C CA . PHE A 1 85 ? -5.753 -0.972 -3.680 1.00 98.12 85 PHE A CA 1
ATOM 644 C C . PHE A 1 85 ? -7.243 -0.972 -4.068 1.00 98.12 85 PHE A C 1
ATOM 646 O O . PHE A 1 85 ? -7.584 -0.477 -5.141 1.00 98.12 85 PHE A O 1
ATOM 653 N N . MET A 1 86 ? -8.159 -1.454 -3.221 1.00 98.38 86 MET A N 1
ATOM 654 C CA . MET A 1 86 ? -9.599 -1.370 -3.491 1.00 98.38 86 MET A CA 1
ATOM 655 C C . MET A 1 86 ? -10.148 0.030 -3.176 1.00 98.38 86 MET A C 1
ATOM 657 O O . MET A 1 86 ? -9.681 0.683 -2.242 1.00 98.38 86 MET A O 1
ATOM 661 N N . PRO A 1 87 ? -11.170 0.512 -3.906 1.00 98.25 87 PRO A N 1
ATOM 662 C CA . PRO A 1 87 ? -11.731 1.835 -3.667 1.00 98.25 87 PRO A CA 1
ATOM 663 C C . PRO A 1 87 ? -12.448 1.913 -2.312 1.00 98.25 87 PRO A C 1
ATOM 665 O O . PRO A 1 87 ? -13.364 1.141 -2.019 1.00 98.25 87 PRO A O 1
ATOM 668 N N . LEU A 1 88 ? -12.088 2.924 -1.526 1.00 98.62 88 LEU A N 1
ATOM 669 C CA . LEU A 1 88 ? -12.739 3.345 -0.293 1.00 98.62 88 LEU A CA 1
ATOM 670 C C . LEU A 1 88 ? -13.408 4.701 -0.527 1.00 98.62 88 LEU A C 1
ATOM 672 O O . LEU A 1 88 ? -12.749 5.700 -0.813 1.00 98.62 88 LEU A O 1
ATOM 676 N N . ARG A 1 89 ? -14.736 4.739 -0.412 1.00 98.56 89 ARG A N 1
ATOM 677 C CA . ARG A 1 89 ? -15.533 5.958 -0.592 1.00 98.56 89 ARG A CA 1
ATOM 678 C C . ARG A 1 89 ? -15.854 6.595 0.749 1.00 98.56 89 ARG A C 1
ATOM 680 O O . ARG A 1 89 ? -16.012 5.892 1.749 1.00 98.56 89 ARG A O 1
ATOM 687 N N . LYS A 1 90 ? -16.023 7.916 0.763 1.00 98.50 90 LYS A N 1
ATOM 688 C CA . LYS A 1 90 ? -16.550 8.634 1.929 1.00 98.50 90 LYS A CA 1
ATOM 689 C C . LYS A 1 90 ? -17.813 7.949 2.471 1.00 98.50 90 LYS A C 1
ATOM 691 O O . LYS A 1 90 ? -18.725 7.619 1.714 1.00 98.50 90 LYS A O 1
ATOM 696 N N . GLY A 1 91 ? -17.859 7.742 3.785 1.00 98.38 91 GLY A N 1
ATOM 697 C CA . GLY A 1 91 ? -18.953 7.064 4.483 1.00 98.38 91 GLY A CA 1
ATOM 698 C C . GLY A 1 91 ? -18.813 5.541 4.589 1.00 98.38 91 GLY A C 1
ATOM 699 O O . GLY A 1 91 ? -19.531 4.938 5.382 1.00 98.38 91 GLY A O 1
ATOM 700 N N . MET A 1 92 ? -17.897 4.906 3.848 1.00 98.56 92 MET A N 1
ATOM 701 C CA . MET A 1 92 ? -17.606 3.478 4.021 1.00 98.56 92 MET A CA 1
ATOM 702 C C . MET A 1 92 ? -16.838 3.224 5.321 1.00 98.56 92 MET A C 1
ATOM 704 O O . MET A 1 92 ? -16.079 4.076 5.781 1.00 98.56 92 MET A O 1
ATOM 708 N N . ALA A 1 93 ? -17.027 2.038 5.901 1.00 98.50 93 ALA A N 1
ATOM 709 C CA . ALA A 1 93 ? -16.380 1.637 7.145 1.00 98.50 93 ALA A CA 1
ATOM 710 C C . ALA A 1 93 ? -14.850 1.567 6.990 1.00 98.50 93 ALA A C 1
ATOM 712 O O . ALA A 1 93 ? -14.347 0.856 6.118 1.00 98.50 93 ALA A O 1
ATOM 713 N N . LEU A 1 94 ? -14.134 2.301 7.845 1.00 98.19 94 LEU A N 1
ATOM 714 C CA . LEU A 1 94 ? -12.671 2.353 7.879 1.00 98.19 94 LEU A CA 1
ATOM 715 C C . LEU A 1 94 ? -12.135 1.613 9.108 1.00 98.19 94 LEU A C 1
ATOM 717 O O . LEU A 1 94 ? -11.336 0.684 8.975 1.00 98.19 94 LEU A O 1
ATOM 721 N N . PHE A 1 95 ? -12.621 1.985 10.293 1.00 98.12 95 PHE A N 1
ATOM 722 C CA . PHE A 1 95 ? -12.247 1.352 11.555 1.00 98.12 95 PHE A CA 1
ATOM 723 C C . PHE A 1 95 ? -13.462 0.858 12.341 1.00 98.12 95 PHE A C 1
ATOM 725 O O . PHE A 1 95 ? -14.599 1.258 12.088 1.00 98.12 95 PHE A O 1
ATOM 732 N N . GLU A 1 96 ? -13.199 0.005 13.323 1.00 97.94 96 GLU A N 1
ATOM 733 C CA . GLU A 1 96 ? -14.165 -0.485 14.300 1.00 97.94 96 GLU A CA 1
ATOM 734 C C . GLU A 1 96 ? -13.579 -0.350 15.708 1.00 97.94 96 GLU A C 1
ATOM 736 O O . GLU A 1 96 ? -12.428 -0.722 15.959 1.00 97.94 96 GLU A O 1
ATOM 741 N N . ARG A 1 97 ? -14.348 0.228 16.630 1.00 96.06 97 ARG A N 1
ATOM 742 C CA . ARG A 1 97 ? -13.982 0.324 18.048 1.00 96.06 97 ARG A CA 1
ATOM 743 C C . ARG A 1 97 ? -14.348 -0.961 18.785 1.00 96.06 97 ARG A C 1
ATOM 745 O O . ARG A 1 97 ? -15.176 -1.739 18.328 1.00 96.06 97 ARG A O 1
ATOM 752 N N . LEU A 1 98 ? -13.785 -1.153 19.979 1.00 91.88 98 LEU A N 1
ATOM 753 C CA . LEU A 1 98 ? -14.057 -2.338 20.810 1.00 91.88 98 LEU A CA 1
ATOM 754 C C . LEU A 1 98 ? -15.534 -2.503 21.207 1.00 91.88 98 LEU A C 1
ATOM 756 O O . LEU A 1 98 ? -15.957 -3.610 21.525 1.00 91.88 98 LEU A O 1
ATOM 760 N N . ASP A 1 99 ? -16.308 -1.417 21.211 1.00 95.38 99 ASP A N 1
ATOM 761 C CA . ASP A 1 99 ? -17.747 -1.434 21.487 1.00 95.38 99 ASP A CA 1
ATOM 762 C C . ASP A 1 99 ? -18.607 -1.735 20.241 1.00 95.38 99 ASP A C 1
ATOM 764 O O . ASP A 1 99 ? -19.834 -1.702 20.322 1.00 95.38 99 ASP A O 1
ATOM 768 N N . GLY A 1 100 ? -17.977 -2.029 19.097 1.00 96.94 100 GLY A N 1
ATOM 769 C CA . GLY A 1 100 ? -18.636 -2.276 17.813 1.00 96.94 100 GLY A CA 1
ATOM 770 C C . GLY A 1 100 ? -19.001 -1.004 17.042 1.00 96.94 100 GLY A C 1
ATOM 771 O O . GLY A 1 100 ? -19.612 -1.086 15.976 1.00 96.94 100 GLY A O 1
ATOM 772 N N . THR A 1 101 ? -18.651 0.187 17.542 1.00 98.06 101 THR A N 1
ATOM 773 C CA . THR A 1 101 ? -18.888 1.436 16.810 1.00 98.06 101 THR A CA 1
ATOM 774 C C . THR A 1 101 ? -18.029 1.477 15.550 1.00 98.06 101 THR A C 1
ATOM 776 O O . THR A 1 101 ? -16.798 1.446 15.617 1.00 98.06 101 THR A O 1
ATOM 779 N N . VAL A 1 102 ? -18.681 1.620 14.396 1.00 98.44 102 VAL A N 1
ATOM 780 C CA . VAL A 1 102 ? -18.013 1.811 13.105 1.00 98.44 102 VAL A CA 1
ATOM 781 C C . VAL A 1 102 ? -17.579 3.265 12.951 1.00 98.44 102 VAL A C 1
ATOM 783 O O . VAL A 1 102 ? -18.382 4.188 13.095 1.00 98.44 102 VAL A O 1
ATOM 786 N N . VAL A 1 103 ? -16.313 3.462 12.593 1.00 98.06 103 VAL A N 1
ATOM 787 C CA . VAL A 1 103 ? -15.750 4.760 12.219 1.00 98.06 103 VAL A CA 1
ATOM 788 C C . VAL A 1 103 ? -15.660 4.810 10.691 1.00 98.06 103 VAL A C 1
ATOM 790 O O . VAL A 1 103 ? -14.861 4.073 10.099 1.00 98.06 103 VAL A O 1
ATOM 793 N N . PRO A 1 104 ? -16.492 5.623 10.018 1.00 98.31 104 PRO A N 1
ATOM 794 C CA . PRO A 1 104 ? -16.453 5.739 8.570 1.00 98.31 104 PRO A CA 1
ATOM 795 C C . PRO A 1 104 ? -15.272 6.599 8.110 1.00 98.31 104 PRO A C 1
ATOM 797 O O . PRO A 1 104 ? -14.823 7.497 8.822 1.00 98.31 104 PRO A O 1
ATOM 800 N N . TYR A 1 105 ? -14.820 6.379 6.878 1.00 98.50 105 TYR A N 1
ATOM 801 C CA . TYR A 1 105 ? -13.929 7.315 6.204 1.00 98.50 105 TYR A CA 1
ATOM 802 C C . TYR A 1 105 ? -14.639 8.657 5.977 1.00 98.50 105 TYR A C 1
ATOM 804 O O . TYR A 1 105 ? -15.733 8.709 5.410 1.00 98.50 105 TYR A O 1
ATOM 812 N N . ASP A 1 106 ? -14.017 9.749 6.415 1.00 97.44 106 ASP A N 1
ATOM 813 C CA . ASP A 1 106 ? -14.617 11.087 6.438 1.00 97.44 106 ASP A CA 1
ATOM 814 C C . ASP A 1 106 ? -14.489 11.861 5.112 1.00 97.44 106 ASP A C 1
ATOM 816 O O . ASP A 1 106 ? -15.167 12.875 4.918 1.00 97.44 106 ASP A O 1
ATOM 820 N N . GLY A 1 107 ? -13.676 11.362 4.177 1.00 97.88 107 GLY A N 1
ATOM 821 C CA . GLY A 1 107 ? -13.381 12.022 2.904 1.00 97.88 107 GLY A CA 1
ATOM 822 C C . GLY A 1 107 ? -12.286 13.090 2.989 1.00 97.88 107 GLY A C 1
ATOM 823 O O . GLY A 1 107 ? -12.133 13.879 2.060 1.00 97.88 107 GLY A O 1
ATOM 824 N N . SER A 1 108 ? -11.521 13.143 4.085 1.00 97.31 108 SER A N 1
ATOM 825 C CA . SER A 1 108 ? -10.457 14.138 4.319 1.00 97.31 108 SER A CA 1
ATOM 826 C C . SER A 1 108 ? -9.355 14.166 3.253 1.00 97.31 108 SER A C 1
ATOM 828 O O . SER A 1 108 ? -8.681 15.183 3.107 1.00 97.31 108 SER A O 1
ATOM 830 N N . LEU A 1 109 ? -9.193 13.079 2.492 1.00 97.56 109 LEU A N 1
ATOM 831 C CA . LEU A 1 109 ? -8.203 12.933 1.416 1.00 97.56 109 LEU A CA 1
ATOM 832 C C . LEU A 1 109 ? -8.855 12.754 0.028 1.00 97.56 109 LEU A C 1
ATOM 834 O O . LEU A 1 109 ? -8.178 12.351 -0.915 1.00 97.56 109 LEU A O 1
ATOM 838 N N . GLY A 1 110 ? -10.152 13.063 -0.099 1.00 96.81 110 GLY A N 1
ATOM 839 C CA . GLY A 1 110 ? -10.942 12.929 -1.327 1.00 96.81 110 GLY A CA 1
ATOM 840 C C . GLY A 1 110 ? -12.204 12.074 -1.149 1.00 96.81 110 GLY A C 1
ATOM 841 O O . GLY A 1 110 ? -12.355 11.349 -0.169 1.00 96.81 110 GLY A O 1
ATOM 842 N N . ASP A 1 111 ? -13.128 12.138 -2.113 1.00 97.00 111 ASP A N 1
ATOM 843 C CA . ASP A 1 111 ? -14.371 11.344 -2.069 1.00 97.00 111 ASP A CA 1
ATOM 844 C C . ASP A 1 111 ? -14.131 9.841 -2.281 1.00 97.00 111 ASP A C 1
ATOM 846 O O . ASP A 1 111 ? -14.909 9.010 -1.799 1.00 97.00 111 ASP A O 1
ATOM 850 N N . VAL A 1 112 ? -13.064 9.494 -3.008 1.00 98.12 112 VAL A N 1
ATOM 851 C CA . VAL A 1 112 ? -12.620 8.122 -3.268 1.00 98.12 112 VAL A CA 1
ATOM 852 C C . VAL A 1 112 ? -11.106 8.055 -3.133 1.00 98.12 112 VAL A C 1
ATOM 854 O O . VAL A 1 112 ? -10.394 8.805 -3.796 1.00 98.12 112 VAL A O 1
ATOM 857 N N . VAL A 1 113 ? -10.627 7.126 -2.314 1.00 98.56 113 VAL A N 1
ATOM 858 C CA . VAL A 1 113 ? -9.205 6.803 -2.153 1.00 98.56 113 VAL A CA 1
ATOM 859 C C . VAL A 1 113 ? -8.998 5.299 -2.283 1.00 98.56 113 VAL A C 1
ATOM 861 O O . VAL A 1 113 ? -9.958 4.535 -2.244 1.00 98.56 113 VAL A O 1
ATOM 864 N N . HIS A 1 114 ? -7.752 4.866 -2.429 1.00 98.69 114 HIS A N 1
ATOM 865 C CA . HIS A 1 114 ? -7.368 3.459 -2.491 1.00 98.69 114 HIS A CA 1
ATOM 866 C C . HIS A 1 114 ? -6.376 3.199 -1.354 1.00 98.69 114 HIS A C 1
ATOM 868 O O . HIS A 1 114 ? -5.236 3.679 -1.416 1.00 98.69 114 HIS A O 1
ATOM 874 N N . PRO A 1 115 ? -6.812 2.545 -0.266 1.00 98.38 115 PRO A N 1
ATOM 875 C CA . PRO A 1 115 ? -5.950 2.294 0.876 1.00 98.38 115 PRO A CA 1
ATOM 876 C C . PRO A 1 115 ? -4.804 1.349 0.509 1.00 98.38 115 PRO A C 1
ATOM 878 O O . PRO A 1 115 ? -4.989 0.411 -0.265 1.00 98.38 115 PRO A O 1
ATOM 881 N N . ILE A 1 116 ? -3.628 1.602 1.072 1.00 98.00 116 ILE A N 1
ATOM 882 C CA . ILE A 1 116 ? -2.417 0.789 0.919 1.00 98.00 116 ILE A CA 1
ATOM 883 C C . ILE A 1 116 ? -1.766 0.578 2.284 1.00 98.00 116 ILE A C 1
ATOM 885 O O . ILE A 1 116 ? -1.919 1.410 3.189 1.00 98.00 116 ILE A O 1
ATOM 889 N N . PHE A 1 117 ? -1.006 -0.508 2.417 1.00 97.00 117 PHE A N 1
ATOM 890 C CA . PHE A 1 117 ? -0.400 -0.916 3.686 1.00 97.00 117 PHE A CA 1
ATOM 891 C C . PHE A 1 117 ? -1.456 -1.024 4.792 1.00 97.00 117 PHE A C 1
ATOM 893 O O . PHE A 1 117 ? -1.260 -0.557 5.922 1.00 97.00 117 PHE A O 1
ATOM 900 N N . ILE A 1 118 ? -2.618 -1.587 4.445 1.00 98.06 118 ILE A N 1
ATOM 901 C CA . ILE A 1 118 ? -3.708 -1.781 5.395 1.00 98.06 118 ILE A CA 1
ATOM 902 C C . ILE A 1 118 ? -3.200 -2.690 6.514 1.00 98.06 118 ILE A C 1
ATOM 904 O O . ILE A 1 118 ? -2.802 -3.825 6.278 1.00 98.06 118 ILE A O 1
ATOM 908 N N . ASN A 1 119 ? -3.255 -2.189 7.750 1.00 96.44 119 ASN A N 1
ATOM 909 C CA . ASN A 1 119 ? -2.854 -2.939 8.941 1.00 96.44 119 ASN A CA 1
ATOM 910 C C . ASN A 1 119 ? -1.367 -3.370 8.960 1.00 96.44 119 ASN A C 1
ATOM 912 O O . ASN A 1 119 ? -1.022 -4.415 9.509 1.00 96.44 119 ASN A O 1
ATOM 916 N N . GLU A 1 120 ? -0.468 -2.562 8.386 1.00 95.56 120 GLU A N 1
ATOM 917 C CA . GLU A 1 120 ? 0.975 -2.824 8.463 1.00 95.56 120 GLU A CA 1
ATOM 918 C C . GLU A 1 120 ? 1.495 -2.703 9.907 1.00 95.56 120 GLU A C 1
ATOM 920 O O . GLU A 1 120 ? 1.409 -1.643 10.536 1.00 95.56 120 GLU A O 1
ATOM 925 N N . ALA A 1 121 ? 2.097 -3.778 10.424 1.00 93.31 121 ALA A N 1
ATOM 926 C CA . ALA A 1 121 ? 2.558 -3.876 11.810 1.00 93.31 121 ALA A CA 1
ATOM 927 C C . ALA A 1 121 ? 3.597 -2.801 12.169 1.00 93.31 121 ALA A C 1
ATOM 929 O O . ALA A 1 121 ? 3.542 -2.206 13.249 1.00 93.31 121 ALA A O 1
ATOM 930 N N . ALA A 1 122 ? 4.517 -2.481 11.253 1.00 91.62 122 ALA A N 1
ATOM 931 C CA . ALA A 1 122 ? 5.498 -1.421 11.471 1.00 91.62 122 ALA A CA 1
ATOM 932 C C . ALA A 1 122 ? 4.852 -0.031 11.607 1.00 91.62 122 ALA A C 1
ATOM 934 O O . ALA A 1 122 ? 5.462 0.873 12.183 1.00 91.62 122 ALA A O 1
ATOM 935 N N . TYR A 1 123 ? 3.626 0.166 11.111 1.00 91.75 123 TYR A N 1
ATOM 936 C CA . TYR A 1 123 ? 2.912 1.447 11.131 1.00 91.75 123 TYR A CA 1
ATOM 937 C C . TYR A 1 123 ? 2.094 1.666 12.404 1.00 91.75 123 TYR A C 1
ATOM 939 O O . TYR A 1 123 ? 1.303 2.601 12.475 1.00 91.75 123 TYR A O 1
ATOM 947 N N . TYR A 1 124 ? 2.313 0.865 13.443 1.00 88.69 124 TYR A N 1
ATOM 948 C CA . TYR A 1 124 ? 1.784 1.126 14.784 1.00 88.69 124 TYR A CA 1
ATOM 949 C C . TYR A 1 124 ? 2.697 2.043 15.614 1.00 88.69 124 TYR A C 1
ATOM 951 O O . TYR A 1 124 ? 2.249 2.669 16.573 1.00 88.69 124 TYR A O 1
ATOM 959 N N . TYR A 1 125 ? 3.971 2.177 15.237 1.00 81.19 125 TYR A N 1
ATOM 960 C CA . TYR A 1 125 ? 4.945 2.992 15.961 1.00 81.19 125 TYR A CA 1
ATOM 961 C C . TYR A 1 125 ? 4.953 4.451 15.482 1.00 81.19 125 TYR A C 1
ATOM 963 O O . TYR A 1 125 ? 4.864 4.735 14.291 1.00 81.19 125 TYR A O 1
ATOM 971 N N . ALA A 1 126 ? 5.147 5.404 16.399 1.00 73.50 126 ALA A N 1
ATOM 972 C CA . ALA A 1 126 ? 5.189 6.838 16.070 1.00 73.50 126 ALA A CA 1
ATOM 973 C C . ALA A 1 126 ? 6.247 7.197 15.006 1.00 73.50 126 ALA A C 1
ATOM 975 O O . ALA A 1 126 ? 6.058 8.113 14.210 1.00 73.50 126 ALA A O 1
ATOM 976 N N . GLN A 1 127 ? 7.353 6.453 14.974 1.00 72.88 127 GLN A N 1
ATOM 977 C CA . GLN A 1 127 ? 8.498 6.694 14.091 1.00 72.88 127 GLN A CA 1
ATOM 978 C C . GLN A 1 127 ? 8.189 6.440 12.604 1.00 72.88 127 GLN A C 1
ATOM 980 O O . GLN A 1 127 ? 8.909 6.940 11.747 1.00 72.88 127 GLN A O 1
ATOM 985 N N . SER A 1 128 ? 7.123 5.698 12.289 1.00 64.38 128 SER A N 1
ATOM 986 C CA . SER A 1 128 ? 6.716 5.337 10.922 1.00 64.38 128 SER A CA 1
ATOM 987 C C . SER A 1 128 ? 5.476 6.104 10.427 1.00 64.38 128 SER A C 1
ATOM 989 O O . SER A 1 128 ? 4.930 5.815 9.356 1.00 64.38 128 SER A O 1
ATOM 991 N N . GLY A 1 129 ? 5.028 7.113 11.185 1.00 68.31 129 GLY A N 1
ATOM 992 C CA . GLY A 1 129 ? 3.964 8.039 10.782 1.00 68.31 129 GLY A CA 1
ATOM 993 C C . GLY A 1 129 ? 2.528 7.573 11.052 1.00 68.31 129 GLY A C 1
ATOM 994 O O . GLY A 1 129 ? 1.616 8.267 10.630 1.00 68.31 129 GLY A O 1
ATOM 995 N N . THR A 1 130 ? 2.337 6.438 11.736 1.00 83.94 130 THR A N 1
ATOM 996 C CA . THR A 1 130 ? 1.072 5.862 12.254 1.00 83.94 130 THR A CA 1
ATOM 997 C C . THR A 1 130 ? -0.180 5.987 11.383 1.00 83.94 130 THR A C 1
ATOM 999 O O . THR A 1 130 ? -0.768 7.062 11.306 1.00 83.94 130 THR A O 1
ATOM 1002 N N . GLY A 1 131 ? -0.675 4.878 10.834 1.00 92.12 131 GLY A N 1
ATOM 1003 C CA . GLY A 1 131 ? -1.984 4.828 10.177 1.00 92.12 131 GLY A CA 1
ATOM 1004 C C . GLY A 1 131 ? -1.996 4.023 8.885 1.00 92.12 131 GLY A C 1
ATOM 1005 O O . GLY A 1 131 ? -0.996 3.409 8.514 1.00 92.12 131 GLY A O 1
ATOM 1006 N N . VAL A 1 132 ? -3.130 4.082 8.191 1.00 96.38 132 VAL A N 1
ATOM 1007 C CA . VAL A 1 132 ? -3.343 3.448 6.883 1.00 96.38 132 VAL A CA 1
ATOM 1008 C C . VAL A 1 132 ? -2.995 4.447 5.782 1.00 96.38 132 VAL A C 1
ATOM 1010 O O . VAL A 1 132 ? -3.483 5.580 5.808 1.00 96.38 132 VAL A O 1
ATOM 1013 N N . GLY A 1 133 ? -2.142 4.048 4.836 1.00 96.94 133 GLY A N 1
ATOM 1014 C CA . GLY A 1 133 ? -1.803 4.875 3.679 1.00 96.94 133 GLY A CA 1
ATOM 1015 C C . GLY A 1 133 ? -2.989 4.997 2.733 1.00 96.94 133 GLY A C 1
ATOM 1016 O O . GLY A 1 133 ? -3.728 4.038 2.536 1.00 96.94 133 GLY A O 1
ATOM 1017 N N . MET A 1 134 ? -3.177 6.175 2.152 1.00 98.12 134 MET A N 1
ATOM 1018 C CA . MET A 1 134 ? -4.246 6.452 1.203 1.00 98.12 134 MET A CA 1
ATOM 1019 C C . MET A 1 134 ? -3.643 6.970 -0.089 1.00 98.12 134 MET A C 1
ATOM 1021 O O . MET A 1 134 ? -2.757 7.824 -0.079 1.00 98.12 134 MET A O 1
ATOM 1025 N N . THR A 1 135 ? -4.155 6.477 -1.209 1.00 98.62 135 THR A N 1
ATOM 1026 C CA . THR A 1 135 ? -3.695 6.889 -2.532 1.00 98.62 135 THR A CA 1
ATOM 1027 C C . THR A 1 135 ? -4.848 7.304 -3.429 1.00 98.62 135 THR A C 1
ATOM 1029 O O . THR A 1 135 ? -5.996 6.895 -3.242 1.00 98.62 135 THR A O 1
ATOM 1032 N N . GLU A 1 136 ? -4.535 8.114 -4.430 1.00 97.81 136 GLU A N 1
ATOM 1033 C CA . GLU A 1 136 ? -5.397 8.324 -5.586 1.00 97.81 136 GLU A CA 1
ATOM 1034 C C . GLU A 1 136 ? -4.908 7.446 -6.737 1.00 97.81 136 GLU A C 1
ATOM 1036 O O . GLU A 1 136 ? -3.714 7.425 -7.036 1.00 97.81 136 GLU A O 1
ATOM 1041 N N . CYS A 1 137 ? -5.833 6.732 -7.375 1.00 97.94 137 CYS A N 1
ATOM 1042 C CA . CYS A 1 137 ? -5.545 5.949 -8.568 1.00 97.94 137 CYS A CA 1
ATOM 1043 C C . CYS A 1 137 ? -5.711 6.844 -9.800 1.00 97.94 137 CYS A C 1
ATOM 1045 O O . CYS A 1 137 ? -6.788 7.410 -10.005 1.00 97.94 137 CYS A O 1
ATOM 1047 N N . ILE A 1 138 ? -4.649 6.995 -10.590 1.00 96.81 138 ILE A N 1
ATOM 1048 C CA . ILE A 1 138 ? -4.632 7.839 -11.787 1.00 96.81 138 ILE A CA 1
ATOM 1049 C C . ILE A 1 138 ? -3.985 7.107 -12.960 1.00 96.81 138 ILE A C 1
ATOM 1051 O O . ILE A 1 138 ? -3.100 6.274 -12.772 1.00 96.81 138 ILE A O 1
ATOM 1055 N N . ASP A 1 139 ? -4.376 7.475 -14.178 1.00 97.00 139 ASP A N 1
ATOM 1056 C CA . ASP A 1 139 ? -3.655 7.075 -15.385 1.00 97.00 139 ASP A CA 1
ATOM 1057 C C . ASP A 1 139 ? -2.458 8.015 -15.596 1.00 97.00 139 ASP A C 1
ATOM 1059 O O . ASP A 1 139 ? -2.619 9.204 -15.889 1.00 97.00 139 ASP A O 1
ATOM 1063 N N . TRP A 1 140 ? -1.245 7.510 -15.373 1.00 95.25 140 TRP A N 1
ATOM 1064 C CA . TRP A 1 140 ? -0.022 8.304 -15.417 1.00 95.25 140 TRP A CA 1
ATOM 1065 C C . TRP A 1 140 ? 0.661 8.216 -16.780 1.00 95.25 140 TRP A C 1
ATOM 1067 O O . TRP A 1 140 ? 1.018 7.118 -17.211 1.00 95.25 140 TRP A O 1
ATOM 1077 N N . PRO A 1 141 ? 0.933 9.350 -17.449 1.00 93.94 141 PRO A N 1
ATOM 1078 C CA . PRO A 1 141 ? 1.617 9.344 -18.732 1.00 93.94 141 PRO A CA 1
ATOM 1079 C C . PRO A 1 141 ? 3.090 8.960 -18.558 1.00 93.94 141 PRO A C 1
ATOM 1081 O O . PRO A 1 141 ? 3.873 9.664 -17.910 1.00 93.94 141 PRO A O 1
ATOM 1084 N N . LEU A 1 142 ? 3.495 7.865 -19.196 1.00 88.19 142 LEU A N 1
ATOM 1085 C CA . LEU A 1 142 ? 4.889 7.450 -19.275 1.00 88.19 142 LEU A CA 1
ATOM 1086 C C . LEU A 1 142 ? 5.519 8.197 -20.451 1.00 88.19 142 LEU A C 1
ATOM 1088 O O . LEU A 1 142 ? 5.510 7.738 -21.591 1.00 88.19 142 LEU A O 1
ATOM 1092 N N . ARG A 1 143 ? 6.022 9.411 -20.191 1.00 72.88 143 ARG A N 1
ATOM 1093 C CA . ARG A 1 143 ? 6.794 10.146 -21.202 1.00 72.88 143 ARG A CA 1
ATOM 1094 C C . ARG A 1 143 ? 7.957 9.270 -21.668 1.00 72.88 143 ARG A C 1
ATOM 1096 O O . ARG A 1 143 ? 8.664 8.706 -20.835 1.00 72.88 143 ARG A O 1
ATOM 1103 N N . GLN A 1 144 ? 8.180 9.206 -22.981 1.00 56.88 144 GLN A N 1
ATOM 1104 C CA . GLN A 1 144 ? 9.482 8.800 -23.499 1.00 56.88 144 GLN A CA 1
ATOM 1105 C C . GLN A 1 144 ? 10.481 9.818 -22.947 1.00 56.88 144 GLN A C 1
ATOM 1107 O O . GLN A 1 144 ? 10.409 11.001 -23.273 1.00 56.88 144 GLN A O 1
ATOM 1112 N N . LEU A 1 145 ? 11.303 9.390 -21.991 1.00 48.59 145 LEU A N 1
ATOM 1113 C CA . LEU A 1 145 ? 12.447 10.170 -21.548 1.00 48.59 145 LEU A CA 1
ATOM 1114 C C . LEU A 1 145 ? 13.388 10.230 -22.757 1.00 48.59 145 LEU A C 1
ATOM 1116 O O . LEU A 1 145 ? 14.043 9.234 -23.057 1.00 48.59 145 LEU A O 1
ATOM 1120 N N . GLU A 1 146 ? 13.342 11.339 -23.498 1.00 37.91 146 GLU A N 1
ATOM 1121 C CA . GLU A 1 146 ? 14.369 11.700 -24.485 1.00 37.91 146 GLU A CA 1
ATOM 1122 C C . GLU A 1 146 ? 15.721 11.936 -23.798 1.00 37.91 146 GLU A C 1
ATOM 1124 O O . GLU A 1 146 ? 15.735 12.530 -22.689 1.00 37.91 146 GLU A O 1
#

Foldseek 3Di:
DVDDDDDDDDDDPPPDDDPVRVVVVVVVVVVVVVQVVCVVVVNHDDDDQWDKDWAFLAFDAFACDDVPDLDGQWAADPVCPPQAQDKAAFQCFGTAGPVRDTDHHHQPSHRIWGWHCHPPPVQSDVVNPHGIITTDIDTGGPDPPD

Secondary structure (DSSP, 8-state):
-------------TT---HHHHHHHHHHHHHHHHHHHHHHTT-PPPPPSEEEEEEEEEEEPPPP-STT-SS-SEEE-TTTTT-TTS-EETTSEEEEETTS-EEE---TT-SEEEEESTT-GGGGSGGGT-SEEEEEEEEEE-----

pLDDT: mean 93.19, std 9.84, range [37.91, 98.69]

Radius of gyration: 18.93 Å; chains: 1; bounding box: 41×34×55 Å